Protein AF-A0A1X6X3R0-F1 (afdb_monomer_lite)

Organism: NCBI:txid47847

Structure (mmCIF, N/CA/C/O backbone):
data_AF-A0A1X6X3R0-F1
#
_entry.id   AF-A0A1X6X3R0-F1
#
loop_
_atom_site.group_PDB
_atom_site.id
_atom_site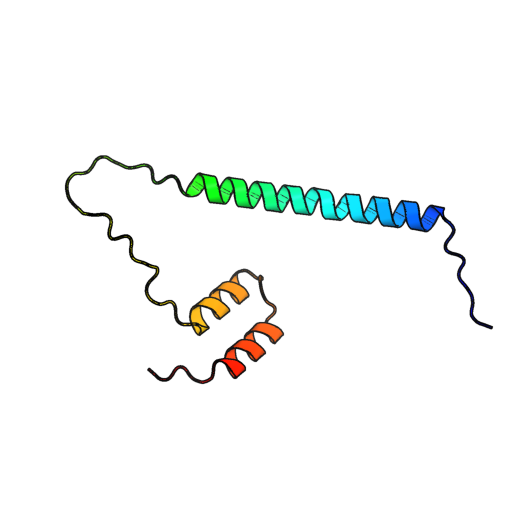.type_symbol
_atom_site.label_atom_id
_atom_site.label_alt_id
_atom_site.label_comp_id
_atom_site.label_asym_id
_atom_site.label_entity_id
_atom_site.label_seq_id
_atom_site.pdbx_PDB_ins_code
_atom_site.Cartn_x
_atom_site.Cartn_y
_atom_site.Cartn_z
_atom_site.occupancy
_atom_site.B_iso_or_equiv
_atom_site.auth_seq_id
_atom_site.auth_comp_id
_atom_site.auth_asym_id
_atom_site.auth_atom_id
_atom_site.pdbx_PDB_model_num
ATOM 1 N N . MET A 1 1 ? 2.300 -0.726 -41.757 1.00 39.19 1 MET A N 1
ATOM 2 C CA . MET A 1 1 ? 3.717 -0.441 -41.449 1.00 39.19 1 MET A CA 1
ATOM 3 C C . MET A 1 1 ? 3.758 0.174 -40.067 1.00 39.19 1 MET A C 1
ATOM 5 O O . MET A 1 1 ? 3.368 1.321 -39.907 1.00 39.19 1 MET A O 1
ATOM 9 N N . SER A 1 2 ? 4.079 -0.629 -39.054 1.00 49.62 2 SER A N 1
ATOM 10 C CA . SER A 1 2 ? 4.158 -0.157 -37.673 1.00 49.62 2 SER A CA 1
ATOM 11 C C . SER A 1 2 ? 5.315 0.827 -37.577 1.00 49.62 2 SER A C 1
ATOM 13 O O . SER A 1 2 ? 6.455 0.451 -37.845 1.00 49.62 2 SER A O 1
ATOM 15 N N . ASN A 1 3 ? 5.023 2.080 -37.226 1.00 52.62 3 ASN A N 1
ATOM 16 C CA . ASN A 1 3 ? 6.037 3.040 -36.814 1.00 52.62 3 ASN A CA 1
ATOM 17 C C . ASN A 1 3 ? 6.698 2.482 -35.553 1.00 52.62 3 ASN A C 1
ATOM 19 O O . ASN A 1 3 ? 6.253 2.736 -34.436 1.00 52.62 3 ASN A O 1
ATOM 23 N N . MET A 1 4 ? 7.738 1.673 -35.743 1.00 54.44 4 MET A N 1
ATOM 24 C CA . MET A 1 4 ? 8.693 1.330 -34.706 1.00 54.44 4 MET A CA 1
ATOM 25 C C . MET A 1 4 ? 9.372 2.640 -34.334 1.00 54.44 4 MET A C 1
ATOM 27 O O . MET A 1 4 ? 10.369 3.032 -34.936 1.00 54.44 4 MET A O 1
ATOM 31 N N . SER A 1 5 ? 8.759 3.371 -33.403 1.00 63.41 5 SER A N 1
ATOM 32 C CA . SER A 1 5 ? 9.368 4.525 -32.770 1.00 63.41 5 SER A CA 1
ATOM 33 C C . SER A 1 5 ? 10.592 3.985 -32.054 1.00 63.41 5 SER A C 1
ATOM 35 O O . SER A 1 5 ? 10.497 3.423 -30.963 1.00 63.41 5 SER A O 1
ATOM 37 N N . VAL A 1 6 ? 11.730 4.039 -32.742 1.00 65.38 6 VAL A N 1
ATOM 38 C CA . VAL A 1 6 ? 13.032 3.725 -32.179 1.00 65.38 6 VAL A CA 1
ATOM 39 C C . VAL A 1 6 ? 13.223 4.777 -31.097 1.00 65.38 6 VAL A C 1
ATOM 41 O O . VAL A 1 6 ? 13.631 5.906 -31.381 1.00 65.38 6 VAL A O 1
ATOM 44 N N . MET A 1 7 ? 12.799 4.460 -29.869 1.00 65.12 7 MET A N 1
ATOM 45 C CA . MET A 1 7 ? 13.059 5.298 -28.712 1.00 65.12 7 MET A CA 1
ATOM 46 C C . MET A 1 7 ? 14.567 5.432 -28.670 1.00 65.12 7 MET A C 1
ATOM 48 O O . MET A 1 7 ? 15.283 4.465 -28.405 1.00 65.12 7 MET A O 1
ATOM 52 N N . LYS A 1 8 ? 15.055 6.620 -29.036 1.00 77.38 8 LYS A N 1
ATOM 53 C CA . LYS A 1 8 ? 16.483 6.902 -28.996 1.00 77.38 8 LYS A CA 1
ATOM 54 C C . LYS A 1 8 ? 16.952 6.536 -27.585 1.00 77.38 8 LYS A C 1
ATOM 56 O O . LYS A 1 8 ? 16.227 6.855 -26.642 1.00 77.38 8 LYS A O 1
ATOM 61 N N . PRO A 1 9 ? 18.131 5.917 -27.407 1.00 75.44 9 PRO A N 1
ATOM 62 C CA . PRO A 1 9 ? 18.610 5.482 -26.088 1.00 75.44 9 PRO A CA 1
ATOM 63 C C . PRO A 1 9 ? 18.567 6.613 -25.047 1.00 75.44 9 PRO A C 1
ATOM 65 O O . PRO A 1 9 ? 18.323 6.388 -23.867 1.00 75.44 9 PRO A O 1
ATOM 68 N N . TRP A 1 10 ? 18.671 7.856 -25.514 1.00 80.62 10 TRP A N 1
ATOM 69 C CA . TRP A 1 10 ? 18.466 9.072 -24.735 1.00 80.62 10 TRP A CA 1
ATOM 70 C C . TRP A 1 10 ? 17.114 9.164 -23.998 1.00 80.62 10 TRP A C 1
ATOM 72 O O . TRP A 1 10 ? 17.065 9.643 -22.873 1.00 80.62 10 TRP A O 1
ATOM 82 N N . HIS A 1 11 ? 16.016 8.679 -24.584 1.00 82.88 11 HIS A N 1
ATOM 83 C CA . HIS A 1 11 ? 14.682 8.706 -23.967 1.00 82.88 11 HIS A CA 1
ATOM 84 C C . HIS A 1 11 ? 14.594 7.739 -22.788 1.00 82.88 11 HIS A C 1
ATOM 86 O O . HIS A 1 11 ? 13.948 8.048 -21.794 1.00 82.88 11 HIS A O 1
ATOM 92 N N . ILE A 1 12 ? 15.282 6.598 -22.880 1.00 84.81 12 ILE A N 1
ATOM 93 C CA . ILE A 1 12 ? 15.370 5.618 -21.794 1.00 84.81 12 ILE A CA 1
ATOM 94 C C . ILE A 1 12 ? 16.137 6.231 -20.620 1.00 84.81 12 ILE A C 1
ATOM 96 O O . ILE A 1 12 ? 15.698 6.120 -19.481 1.00 84.81 12 ILE A O 1
ATOM 100 N N . ILE A 1 13 ? 17.236 6.939 -20.900 1.00 88.75 13 ILE A N 1
ATOM 101 C CA . ILE A 1 13 ? 18.022 7.645 -19.879 1.00 88.75 13 ILE A CA 1
ATOM 102 C C . ILE A 1 13 ? 17.178 8.731 -19.198 1.00 88.75 13 ILE A C 1
ATOM 104 O O . ILE A 1 13 ? 17.178 8.817 -17.973 1.00 88.75 13 ILE A O 1
ATOM 108 N N . ILE A 1 14 ? 16.420 9.522 -19.967 1.00 90.38 14 ILE A N 1
ATOM 109 C CA . ILE A 1 14 ? 15.509 10.535 -19.411 1.00 90.38 14 ILE A CA 1
ATOM 110 C C . ILE A 1 14 ? 14.423 9.883 -18.551 1.00 90.38 14 ILE A C 1
ATOM 112 O O . ILE A 1 14 ? 14.191 10.336 -17.436 1.00 90.38 14 ILE A O 1
ATOM 116 N N . LEU A 1 15 ? 13.772 8.823 -19.037 1.00 88.62 15 LEU A N 1
ATOM 117 C CA . LEU A 1 15 ? 12.741 8.100 -18.287 1.00 88.62 15 LEU A CA 1
ATOM 118 C C . LEU A 1 15 ? 13.294 7.522 -16.986 1.00 88.62 15 LEU A C 1
ATOM 120 O O . LEU A 1 15 ? 12.641 7.629 -15.953 1.00 88.62 15 LEU A O 1
ATOM 124 N N . LEU A 1 16 ? 14.501 6.957 -17.022 1.00 89.88 16 LEU A N 1
ATOM 125 C CA . LEU A 1 16 ? 15.178 6.436 -15.840 1.00 89.88 16 LEU A CA 1
ATOM 126 C C . LEU A 1 16 ? 15.474 7.559 -14.838 1.00 89.88 16 LEU A C 1
ATOM 128 O O . LEU A 1 16 ? 15.173 7.415 -13.658 1.00 89.88 16 LEU A O 1
ATOM 132 N N . LEU A 1 17 ? 16.013 8.691 -15.302 1.00 92.56 17 LEU A N 1
ATOM 133 C CA . LEU A 1 17 ? 16.262 9.868 -14.466 1.00 92.56 17 LEU A CA 1
ATOM 134 C C . LEU A 1 17 ? 14.975 10.400 -13.835 1.00 92.56 17 LEU A C 1
ATOM 136 O O . LEU A 1 17 ? 14.971 10.723 -12.653 1.00 92.56 17 LEU A O 1
ATOM 140 N N . LEU A 1 18 ? 13.888 10.461 -14.602 1.00 91.44 18 LEU A N 1
ATOM 141 C CA . LEU A 1 18 ? 12.591 10.948 -14.140 1.00 91.44 18 LEU A CA 1
ATOM 142 C C . LEU A 1 18 ? 11.977 9.979 -13.121 1.00 91.44 18 LEU A C 1
ATOM 144 O O . LEU A 1 18 ? 11.504 10.408 -12.073 1.00 91.44 18 LEU A O 1
ATOM 148 N N . LEU A 1 19 ? 12.075 8.671 -13.372 1.00 91.50 19 LEU A N 1
ATOM 149 C CA . LEU A 1 19 ? 11.673 7.636 -12.424 1.00 91.50 19 LEU A CA 1
ATOM 150 C C . LEU A 1 19 ? 12.450 7.767 -11.110 1.00 91.50 19 LEU A C 1
ATOM 152 O O . LEU A 1 19 ? 11.839 7.805 -10.048 1.00 91.50 19 LEU A O 1
ATOM 156 N N . VAL A 1 20 ? 13.779 7.893 -11.166 1.00 93.31 20 VAL A N 1
ATOM 157 C CA . VAL A 1 20 ? 14.612 8.090 -9.970 1.00 93.31 20 VAL A CA 1
ATOM 158 C C . VAL A 1 20 ? 14.243 9.396 -9.265 1.00 93.31 20 VAL A C 1
ATOM 160 O O . VAL A 1 20 ? 14.069 9.395 -8.052 1.00 93.31 20 VAL A O 1
ATOM 163 N N . ALA A 1 21 ? 14.048 10.489 -10.004 1.00 91.31 21 ALA A N 1
ATOM 164 C CA . ALA A 1 21 ? 13.674 11.786 -9.448 1.00 91.31 21 ALA A CA 1
ATOM 165 C C . ALA A 1 21 ? 12.310 11.779 -8.741 1.00 91.31 21 ALA A C 1
ATOM 167 O O . ALA A 1 21 ? 12.106 12.599 -7.854 1.00 91.31 21 ALA A O 1
ATOM 168 N N . VAL A 1 22 ? 11.395 10.871 -9.097 1.00 91.81 22 VAL A N 1
ATOM 169 C CA . VAL A 1 22 ? 10.080 10.725 -8.447 1.00 91.81 22 VAL A CA 1
ATOM 170 C C . VAL A 1 22 ? 10.117 9.695 -7.315 1.00 91.81 22 VAL A C 1
ATOM 172 O O . VAL A 1 22 ? 9.603 9.944 -6.226 1.00 91.81 22 VAL A O 1
ATOM 175 N N . VAL A 1 23 ? 10.743 8.540 -7.539 1.00 92.06 23 VAL A N 1
ATOM 176 C CA . VAL A 1 23 ? 10.786 7.442 -6.562 1.00 92.06 23 VAL A CA 1
ATOM 177 C C . VAL A 1 23 ? 11.680 7.796 -5.374 1.00 92.06 23 VAL A C 1
ATOM 179 O O . VAL A 1 23 ? 11.321 7.510 -4.235 1.00 92.06 23 VAL A O 1
ATOM 182 N N . LEU A 1 24 ? 12.817 8.456 -5.607 1.00 92.50 24 LEU A N 1
ATOM 183 C CA . LEU A 1 24 ? 13.756 8.829 -4.550 1.00 92.50 24 LEU A CA 1
ATOM 184 C C . LEU A 1 24 ? 13.122 9.742 -3.479 1.00 92.50 24 LEU A C 1
ATOM 186 O O . LEU A 1 24 ? 13.179 9.371 -2.305 1.00 92.50 24 LEU A O 1
ATOM 190 N N . PRO A 1 25 ? 12.475 10.882 -3.809 1.00 90.19 25 PRO A N 1
ATOM 191 C CA . PRO A 1 25 ? 11.816 11.702 -2.796 1.00 90.19 25 PRO A CA 1
ATOM 192 C C . PRO A 1 25 ? 10.636 10.977 -2.148 1.00 90.19 25 PRO A C 1
ATOM 194 O O . PRO A 1 25 ? 10.432 11.145 -0.951 1.00 90.19 25 PRO A O 1
ATOM 197 N N . LEU A 1 26 ? 9.901 10.131 -2.879 1.00 89.88 26 LEU A N 1
ATOM 198 C CA . LEU A 1 26 ? 8.808 9.344 -2.307 1.00 89.88 26 LEU A CA 1
ATOM 199 C C . LEU A 1 26 ? 9.313 8.400 -1.205 1.00 89.88 26 LEU A C 1
ATOM 201 O O . LEU A 1 26 ? 8.758 8.380 -0.108 1.00 89.88 26 LEU A O 1
ATOM 205 N N . VAL A 1 27 ? 10.405 7.672 -1.460 1.00 90.88 27 VAL A N 1
ATOM 206 C CA . VAL A 1 27 ? 11.049 6.794 -0.469 1.00 90.88 27 VAL A CA 1
ATOM 207 C C . VAL A 1 27 ? 11.549 7.595 0.733 1.00 90.88 27 VAL A C 1
ATOM 209 O O . VAL A 1 27 ? 11.366 7.162 1.869 1.00 90.88 27 VAL A O 1
ATOM 212 N N . VAL A 1 28 ? 12.137 8.774 0.508 1.00 92.25 28 VAL A N 1
ATOM 213 C CA . VAL A 1 28 ? 12.584 9.662 1.593 1.00 92.25 28 VAL A CA 1
ATOM 214 C C . VAL A 1 28 ? 11.400 10.128 2.439 1.00 92.25 28 VAL A C 1
ATOM 216 O O . VAL A 1 28 ? 11.464 10.031 3.661 1.00 92.25 28 VAL A O 1
ATOM 219 N N . ILE A 1 29 ? 10.305 10.578 1.822 1.00 91.56 29 ILE A N 1
ATOM 220 C CA . ILE A 1 29 ? 9.098 11.026 2.529 1.00 91.56 29 ILE A CA 1
ATOM 221 C C . ILE A 1 29 ? 8.517 9.881 3.359 1.00 91.56 29 ILE A C 1
ATOM 223 O O . ILE A 1 29 ? 8.301 10.052 4.556 1.00 91.56 29 ILE A O 1
ATOM 227 N N . ILE A 1 30 ? 8.330 8.699 2.764 1.00 88.38 30 ILE A N 1
ATOM 228 C CA . ILE A 1 30 ? 7.826 7.514 3.471 1.00 88.38 30 ILE A CA 1
ATOM 229 C C . ILE A 1 30 ? 8.760 7.147 4.631 1.00 88.38 30 ILE A C 1
ATOM 231 O O . ILE A 1 30 ? 8.296 6.914 5.745 1.00 88.38 30 ILE A O 1
ATOM 235 N N . GLY A 1 31 ? 10.077 7.149 4.408 1.00 88.94 31 GLY A N 1
ATOM 236 C CA . GLY A 1 31 ? 11.074 6.878 5.441 1.00 88.94 31 GLY A CA 1
ATOM 237 C C . GLY A 1 31 ? 11.021 7.877 6.598 1.00 88.94 31 GLY A C 1
ATOM 238 O O . GLY A 1 31 ? 11.067 7.469 7.758 1.00 88.94 31 GLY A O 1
ATOM 239 N N . VAL A 1 32 ? 10.862 9.171 6.305 1.00 86.69 32 VAL A N 1
ATOM 240 C CA . VAL A 1 32 ? 10.720 10.235 7.311 1.00 86.69 32 VAL A CA 1
ATOM 241 C C . VAL A 1 32 ? 9.410 10.090 8.082 1.00 86.69 32 VAL A C 1
ATOM 243 O O . VAL A 1 32 ? 9.427 10.166 9.308 1.00 86.69 32 VAL A O 1
ATOM 246 N N . VAL A 1 33 ? 8.292 9.828 7.402 1.00 84.25 33 VAL A N 1
ATOM 247 C CA . VAL A 1 33 ? 6.983 9.606 8.037 1.00 84.25 33 VAL A CA 1
ATOM 248 C C . VAL A 1 33 ? 7.028 8.382 8.950 1.00 84.25 33 VAL A C 1
ATOM 250 O O . VAL A 1 33 ? 6.618 8.468 10.105 1.00 84.25 33 VAL A O 1
ATOM 253 N N . LEU A 1 34 ? 7.592 7.263 8.488 1.00 82.06 34 LEU A N 1
ATOM 254 C CA . LEU A 1 34 ? 7.755 6.051 9.293 1.00 82.06 34 LEU A CA 1
ATOM 255 C C . LEU A 1 34 ? 8.708 6.270 10.475 1.00 82.06 34 LEU A C 1
ATOM 257 O O . LEU A 1 34 ? 8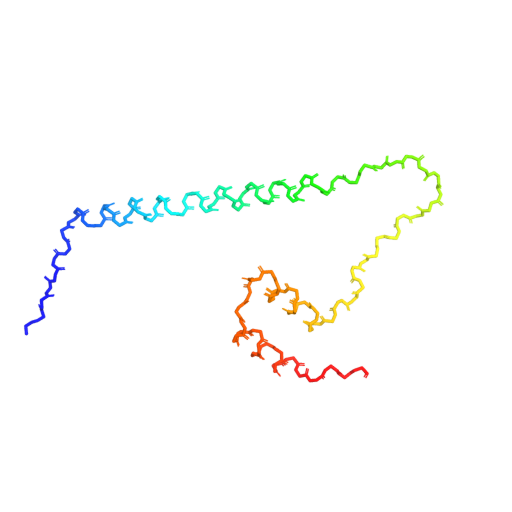.441 5.793 11.577 1.00 82.06 34 LEU A O 1
ATOM 261 N N . ALA A 1 35 ? 9.807 7.002 10.284 1.00 78.50 35 ALA A N 1
ATOM 262 C CA . ALA A 1 35 ? 10.731 7.340 11.364 1.00 78.50 35 ALA A CA 1
ATOM 263 C C . ALA A 1 35 ? 10.078 8.261 12.408 1.00 78.50 35 ALA A C 1
ATOM 265 O O . ALA A 1 35 ? 10.252 8.048 13.610 1.00 78.50 35 ALA A O 1
ATOM 266 N N . ALA A 1 36 ? 9.285 9.240 11.969 1.00 73.88 36 ALA A N 1
ATOM 267 C CA . ALA A 1 36 ? 8.522 10.124 12.843 1.00 73.88 36 ALA A CA 1
ATOM 268 C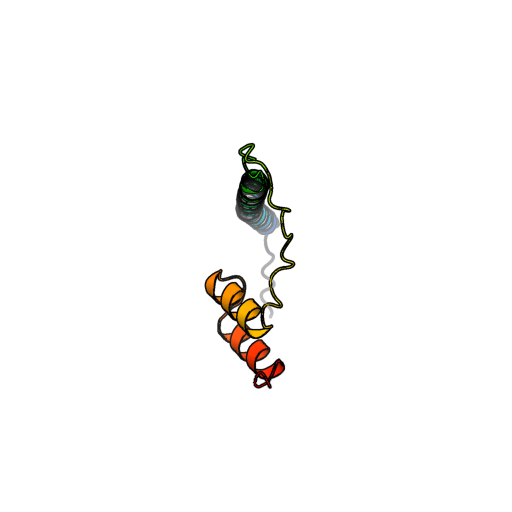 C . ALA A 1 36 ? 7.426 9.362 13.609 1.00 73.88 36 ALA A C 1
ATOM 270 O O . ALA A 1 36 ? 7.311 9.527 14.822 1.00 73.88 36 ALA A O 1
ATOM 271 N N . ALA A 1 37 ? 6.695 8.466 12.940 1.00 67.44 37 ALA A N 1
ATOM 272 C CA . ALA A 1 37 ? 5.682 7.607 13.555 1.00 67.44 37 ALA A CA 1
ATOM 273 C C . ALA A 1 37 ? 6.281 6.607 14.563 1.00 67.44 37 ALA A C 1
ATOM 275 O O . ALA A 1 37 ? 5.697 6.329 15.609 1.00 67.44 37 ALA A O 1
ATOM 276 N N . LYS A 1 38 ? 7.489 6.092 14.301 1.00 60.19 38 LYS A N 1
ATOM 277 C CA . LYS A 1 38 ? 8.219 5.271 15.280 1.00 60.19 38 LYS A CA 1
ATOM 278 C C . LYS A 1 38 ? 8.670 6.098 16.483 1.00 60.19 38 LYS A C 1
ATOM 280 O O . LYS A 1 38 ? 8.641 5.597 17.603 1.00 60.19 38 LYS A O 1
ATOM 285 N N . LYS A 1 39 ? 9.055 7.363 16.287 1.00 51.34 39 LYS A N 1
ATOM 286 C CA . LYS A 1 39 ? 9.514 8.230 17.381 1.00 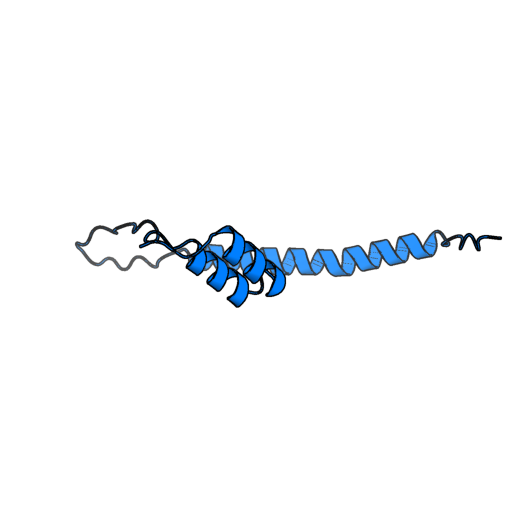51.34 39 LYS A CA 1
ATOM 287 C C . LYS A 1 39 ? 8.378 8.692 18.301 1.00 51.34 39 LYS A C 1
ATOM 289 O O . LYS A 1 39 ? 8.615 8.853 19.497 1.00 51.34 39 LYS A O 1
ATOM 294 N N . SER A 1 40 ? 7.150 8.825 17.796 1.00 50.22 40 SER A N 1
ATOM 295 C CA . SER A 1 40 ? 5.966 9.125 18.618 1.00 50.22 40 SER A CA 1
ATOM 296 C C . SER A 1 40 ? 5.462 7.937 19.451 1.00 50.22 40 SER A C 1
ATOM 298 O O . SER A 1 40 ? 4.623 8.127 20.324 1.00 50.22 40 SER A O 1
ATOM 300 N N . SER A 1 41 ? 6.014 6.733 19.259 1.00 48.56 41 SER A N 1
ATOM 301 C CA . SER A 1 41 ? 5.721 5.546 20.081 1.00 48.56 41 SER A CA 1
ATOM 302 C C . SER A 1 41 ? 6.595 5.437 21.339 1.00 48.56 41 SER A C 1
ATOM 304 O O . SER A 1 41 ? 6.695 4.363 21.925 1.00 48.56 41 SER A O 1
ATOM 306 N N . THR A 1 42 ? 7.235 6.528 21.770 1.00 44.09 42 THR A N 1
ATOM 307 C CA . THR A 1 42 ? 7.858 6.589 23.098 1.00 44.09 42 THR A CA 1
ATOM 308 C C . THR A 1 42 ? 6.839 7.228 24.039 1.00 44.09 42 THR A C 1
ATOM 310 O O . THR A 1 42 ? 6.765 8.458 24.079 1.00 44.09 42 THR A O 1
ATOM 313 N N . PRO A 1 43 ? 6.005 6.456 24.763 1.00 46.25 43 PRO A N 1
ATOM 314 C CA . PRO A 1 43 ? 5.212 7.042 25.826 1.00 46.25 43 PRO A CA 1
ATOM 315 C C . PRO A 1 43 ? 6.208 7.627 26.822 1.00 46.25 43 PRO A C 1
ATOM 317 O O 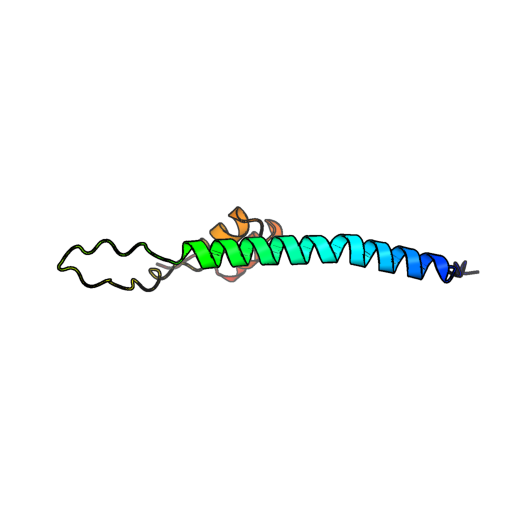. PRO A 1 43 ? 7.056 6.916 27.362 1.00 46.25 43 PRO A O 1
ATOM 320 N N . ALA A 1 44 ? 6.153 8.940 27.024 1.00 48.38 44 ALA A N 1
ATOM 321 C CA . ALA A 1 44 ? 6.783 9.563 28.170 1.00 48.38 44 ALA A CA 1
ATOM 322 C C . ALA A 1 44 ? 6.105 8.961 29.407 1.00 48.38 44 ALA A C 1
ATOM 324 O O . ALA A 1 44 ? 5.007 9.361 29.787 1.00 48.38 44 ALA A O 1
ATOM 325 N N . VAL A 1 45 ? 6.717 7.916 29.964 1.00 47.91 45 VAL A N 1
ATOM 326 C CA . VAL A 1 45 ? 6.265 7.255 31.182 1.00 47.91 45 VAL A CA 1
ATOM 327 C C . VAL A 1 45 ? 6.436 8.262 32.313 1.00 47.91 45 VAL A C 1
ATOM 329 O O . VAL A 1 45 ? 7.522 8.432 32.861 1.00 47.91 45 VAL A O 1
ATOM 332 N N . ALA A 1 46 ? 5.356 8.971 32.629 1.00 48.59 46 ALA A N 1
ATOM 333 C CA . ALA A 1 46 ? 5.214 9.642 33.906 1.00 48.59 46 ALA A CA 1
ATOM 334 C C . ALA A 1 46 ? 5.236 8.561 35.004 1.00 48.59 46 ALA A C 1
ATOM 336 O O . ALA A 1 46 ? 4.515 7.566 34.882 1.00 48.59 46 ALA A O 1
ATOM 337 N N . PRO A 1 47 ? 6.044 8.701 36.068 1.00 54.06 47 PRO A N 1
ATOM 338 C CA . PRO A 1 47 ? 6.041 7.749 37.163 1.00 54.06 47 PRO A CA 1
ATOM 339 C C . PRO A 1 47 ? 4.820 8.043 38.039 1.00 54.06 47 PRO A C 1
ATOM 341 O O . PRO A 1 47 ? 4.900 8.791 39.009 1.00 54.06 47 PRO A O 1
ATOM 344 N N . MET A 1 48 ? 3.666 7.486 37.680 1.00 44.22 48 MET A N 1
ATOM 345 C CA . MET A 1 48 ? 2.521 7.415 38.579 1.00 44.22 48 MET A CA 1
ATOM 346 C C . MET A 1 48 ? 2.210 5.955 38.874 1.00 44.22 48 MET A C 1
ATOM 348 O O . MET A 1 48 ? 1.859 5.156 38.011 1.00 44.22 48 MET A O 1
ATOM 352 N N . SER A 1 49 ? 2.439 5.639 40.139 1.00 48.69 49 SER A N 1
ATOM 353 C CA . SER A 1 49 ? 2.110 4.427 40.859 1.00 48.69 49 SER A CA 1
ATOM 354 C C . SER A 1 49 ? 0.787 3.793 40.422 1.00 48.69 49 SER A C 1
ATOM 356 O O . SER A 1 49 ? -0.250 4.447 40.410 1.00 48.69 49 SER A O 1
ATOM 358 N N . GLY A 1 50 ? 0.819 2.481 40.188 1.00 49.88 50 GLY A N 1
ATOM 359 C CA . GLY A 1 50 ? -0.338 1.618 40.414 1.00 49.88 50 GLY A CA 1
ATOM 360 C C . GLY A 1 50 ? -1.476 1.715 39.404 1.00 49.88 50 GLY A C 1
ATOM 361 O O . GLY A 1 50 ? -2.604 1.989 39.785 1.00 49.88 50 GLY A O 1
ATOM 362 N N . THR A 1 51 ? -1.240 1.375 38.143 1.00 48.94 51 THR A N 1
ATOM 363 C CA . THR A 1 51 ? -2.246 0.684 37.320 1.00 48.94 51 THR A CA 1
ATOM 364 C C . THR A 1 51 ? -1.476 -0.103 36.272 1.00 48.94 51 THR A C 1
ATOM 366 O O . THR A 1 51 ? -0.621 0.461 35.592 1.00 48.94 51 THR A O 1
ATOM 369 N N . GLN A 1 52 ? -1.694 -1.416 36.184 1.00 50.06 52 GLN A N 1
ATOM 370 C CA . GLN A 1 52 ? -1.105 -2.206 35.106 1.00 50.06 52 GLN A CA 1
ATOM 371 C C . GLN A 1 52 ? -1.411 -1.526 33.766 1.00 50.06 52 GLN A C 1
ATOM 373 O O . GLN A 1 52 ? -2.564 -1.138 33.551 1.00 50.06 52 GLN A O 1
ATOM 378 N N . PRO A 1 53 ? -0.443 -1.404 32.843 1.00 46.03 53 PRO A N 1
ATOM 379 C CA . PRO A 1 53 ? -0.797 -1.146 31.468 1.00 46.03 53 PRO A CA 1
ATOM 380 C C . PRO A 1 53 ? -1.544 -2.395 31.005 1.00 46.03 53 PRO A C 1
ATOM 382 O O . PRO A 1 53 ? -0.944 -3.421 30.691 1.00 46.03 53 PRO A O 1
ATOM 385 N N . SER A 1 54 ? -2.874 -2.321 31.013 1.00 43.38 54 SER A N 1
ATOM 386 C CA . SER A 1 54 ? -3.678 -3.091 30.083 1.00 43.38 54 SER A CA 1
ATOM 387 C C . SER A 1 54 ? -3.117 -2.740 28.716 1.00 43.38 54 SER A C 1
ATOM 389 O O . SER A 1 54 ? -3.424 -1.689 28.156 1.00 43.38 54 SER A O 1
ATOM 391 N N . TRP A 1 55 ? -2.236 -3.594 28.205 1.00 44.06 55 TRP A N 1
ATOM 392 C CA . TRP A 1 55 ? -2.015 -3.703 26.781 1.00 44.06 55 TRP A CA 1
ATOM 393 C C . TRP A 1 55 ? -3.339 -4.219 26.236 1.00 44.06 55 TRP A C 1
ATOM 395 O O . TRP A 1 55 ? -3.537 -5.422 26.077 1.00 44.06 55 TRP A O 1
ATOM 405 N N . SER A 1 56 ? -4.301 -3.313 26.073 1.00 47.19 56 SER A N 1
ATOM 406 C CA . SER A 1 56 ? -5.504 -3.575 25.317 1.00 47.19 56 SER A CA 1
ATOM 407 C C . SER A 1 56 ? -4.983 -3.923 23.934 1.00 47.19 56 SER A C 1
ATOM 409 O O . SER A 1 56 ? -4.603 -3.046 23.158 1.00 47.19 56 SER A O 1
ATOM 411 N N . ALA A 1 57 ? -4.894 -5.224 23.646 1.00 46.03 57 ALA A N 1
ATOM 412 C CA . ALA A 1 57 ? -4.993 -5.700 22.282 1.00 46.03 57 ALA A CA 1
ATOM 413 C C . ALA A 1 57 ? -6.104 -4.856 21.643 1.00 46.03 57 ALA A C 1
ATOM 415 O O . ALA A 1 57 ? -7.153 -4.727 22.286 1.00 46.03 57 ALA A O 1
ATOM 416 N N . PRO A 1 58 ? -5.849 -4.168 20.514 1.00 47.56 58 PRO A N 1
ATOM 417 C CA . PRO A 1 58 ? -6.830 -3.259 19.941 1.00 47.56 58 PRO A CA 1
ATOM 418 C C . PRO A 1 58 ? -8.140 -4.030 19.862 1.00 47.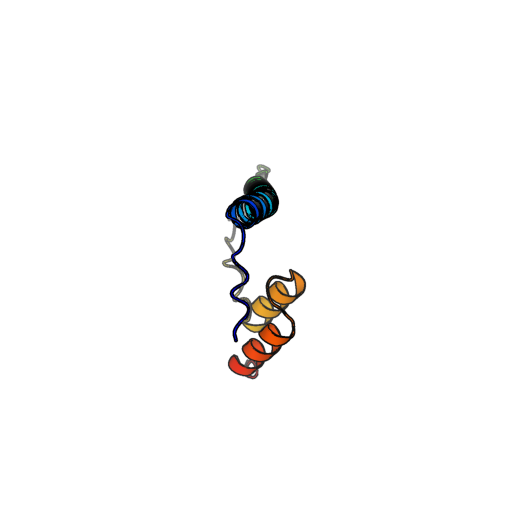56 58 PRO A C 1
ATOM 420 O O . PRO A 1 58 ? -8.178 -5.095 19.244 1.00 47.56 58 PRO A O 1
ATOM 423 N N . ALA A 1 59 ? -9.121 -3.558 20.639 1.00 50.03 59 ALA A N 1
ATOM 424 C CA . ALA A 1 59 ? -10.417 -4.192 20.811 1.00 50.03 59 ALA A CA 1
ATOM 425 C C . ALA A 1 59 ? -10.891 -4.603 19.430 1.00 50.03 59 ALA A C 1
ATOM 427 O O . ALA A 1 59 ? -10.933 -3.721 18.584 1.00 50.03 59 ALA A O 1
ATOM 428 N N . GLU A 1 60 ? -11.105 -5.907 19.225 1.00 53.25 60 GLU A N 1
ATOM 429 C CA . GLU A 1 60 ? -11.437 -6.574 17.961 1.00 53.25 60 GLU A CA 1
ATOM 430 C C . GLU A 1 60 ? -12.043 -5.614 16.935 1.00 53.25 60 GLU A C 1
ATOM 432 O O . GLU A 1 60 ? -13.266 -5.489 16.840 1.00 53.25 60 GLU A O 1
ATOM 437 N N . SER A 1 61 ? -11.189 -4.868 16.226 1.00 60.12 61 SER A N 1
ATOM 438 C CA . SER A 1 61 ? -11.687 -3.811 15.364 1.00 60.12 61 SER A CA 1
ATOM 439 C C . SER A 1 61 ? -12.415 -4.527 14.253 1.00 60.12 61 SER A C 1
ATOM 441 O O . SER A 1 61 ? -11.861 -5.440 13.625 1.00 60.12 61 SER A O 1
ATOM 443 N N . SER A 1 62 ? -13.697 -4.199 14.090 1.00 74.62 62 SER A N 1
ATOM 444 C CA . SER A 1 62 ? -14.524 -4.931 13.144 1.00 74.62 62 SER A CA 1
ATOM 445 C C . SER A 1 62 ? -13.842 -4.832 11.777 1.00 74.62 62 SER A C 1
ATOM 447 O O . SER A 1 62 ? -13.266 -3.788 11.444 1.00 74.62 62 SER A O 1
ATOM 449 N N . PRO A 1 63 ? -13.834 -5.899 10.964 1.00 80.38 63 PRO A N 1
ATOM 450 C CA . PRO A 1 63 ? -13.208 -5.835 9.648 1.00 80.38 63 PRO A CA 1
ATOM 451 C C . PRO A 1 63 ? -13.690 -4.634 8.813 1.00 80.38 63 PRO A C 1
ATOM 453 O O . PRO A 1 63 ? -12.916 -4.067 8.046 1.00 80.38 63 PRO A O 1
ATOM 456 N N . HIS A 1 64 ? -14.933 -4.189 9.032 1.00 84.50 64 HIS A N 1
ATOM 457 C CA . HIS A 1 64 ? -15.502 -2.967 8.458 1.00 84.50 64 HIS A CA 1
ATOM 458 C C . HIS A 1 64 ? -14.808 -1.687 8.940 1.00 84.50 64 HIS A C 1
ATOM 460 O O . HIS A 1 64 ? -14.474 -0.831 8.126 1.00 84.50 64 HIS A O 1
ATOM 466 N N . GLU A 1 65 ? -14.516 -1.571 10.234 1.00 82.50 65 GLU A N 1
ATOM 467 C CA . GLU A 1 65 ? -13.807 -0.426 10.818 1.00 82.50 65 GLU A CA 1
ATOM 468 C C . GLU A 1 65 ? -12.368 -0.307 10.287 1.00 82.50 65 GLU A C 1
ATOM 470 O O . GLU A 1 65 ? -11.865 0.792 10.042 1.00 82.50 65 GLU A O 1
ATOM 475 N N . ILE A 1 66 ? -11.713 -1.444 10.025 1.00 86.25 66 ILE A N 1
ATOM 476 C CA . ILE A 1 66 ? -10.392 -1.469 9.383 1.00 86.25 66 ILE A CA 1
ATOM 477 C C . ILE A 1 66 ? -10.477 -0.919 7.954 1.00 86.25 66 ILE A C 1
ATOM 479 O O . ILE A 1 66 ? -9.605 -0.145 7.555 1.00 86.25 66 ILE A O 1
ATOM 483 N N . LEU A 1 67 ? -11.504 -1.289 7.185 1.00 88.56 67 LEU A N 1
ATOM 484 C CA . LEU A 1 67 ? -11.701 -0.763 5.832 1.00 88.56 67 LEU A CA 1
ATOM 485 C C . LEU A 1 67 ? -11.990 0.740 5.839 1.00 88.56 67 LEU A C 1
ATOM 487 O O . LEU A 1 67 ? -11.405 1.471 5.043 1.00 88.56 67 LEU A O 1
ATOM 491 N N . ASP A 1 68 ? -12.833 1.212 6.755 1.00 89.19 68 ASP A N 1
ATOM 492 C CA . ASP A 1 68 ? -13.189 2.633 6.865 1.00 89.19 68 ASP A CA 1
ATOM 493 C C . ASP A 1 68 ? -11.979 3.489 7.210 1.00 89.19 68 ASP A C 1
ATOM 495 O O . ASP A 1 68 ? -11.751 4.537 6.602 1.00 89.19 68 ASP A O 1
ATOM 499 N N . ARG A 1 69 ? -11.135 2.994 8.118 1.00 86.06 69 ARG A N 1
ATOM 500 C CA . ARG A 1 69 ? -9.866 3.641 8.438 1.00 86.06 69 ARG A CA 1
ATOM 501 C C . ARG A 1 69 ? -8.958 3.748 7.215 1.00 86.06 69 ARG A C 1
ATOM 503 O O . ARG A 1 69 ? -8.359 4.799 7.008 1.00 86.06 69 ARG A O 1
ATOM 510 N N . ARG A 1 70 ? -8.862 2.683 6.415 1.00 84.75 70 ARG A N 1
ATOM 511 C CA . ARG A 1 70 ? -8.016 2.643 5.211 1.00 84.75 70 ARG A CA 1
ATOM 512 C C . ARG A 1 70 ? -8.529 3.559 4.102 1.00 84.75 70 ARG A C 1
ATOM 514 O O . ARG A 1 70 ? -7.720 4.176 3.411 1.00 84.75 70 ARG A O 1
ATOM 521 N N . LEU A 1 71 ? -9.849 3.683 3.951 1.00 90.69 71 LEU A N 1
ATOM 522 C CA . LEU A 1 71 ? -10.461 4.645 3.031 1.00 90.69 71 LEU A CA 1
ATOM 523 C C . LEU A 1 71 ? -10.185 6.084 3.489 1.00 90.69 71 LEU A C 1
ATOM 525 O O . LEU A 1 71 ? -9.749 6.912 2.694 1.00 90.69 71 LEU A O 1
ATOM 529 N N . ALA A 1 72 ? -10.364 6.372 4.782 1.00 84.62 72 ALA A N 1
ATOM 530 C CA . ALA A 1 72 ? -10.124 7.697 5.354 1.00 84.62 72 ALA A CA 1
ATOM 531 C C . ALA A 1 72 ? -8.648 8.129 5.288 1.00 84.62 72 ALA A C 1
ATOM 533 O O . ALA A 1 72 ? -8.359 9.316 5.150 1.00 84.62 72 ALA A O 1
ATOM 534 N N . SER A 1 73 ? -7.706 7.183 5.358 1.00 86.19 73 SER A N 1
ATOM 535 C CA . SER A 1 73 ? -6.278 7.453 5.158 1.00 86.19 73 SER A CA 1
ATOM 536 C C . SER A 1 73 ? -5.858 7.505 3.685 1.00 86.19 73 SER A C 1
ATOM 538 O O . SER A 1 73 ? -4.689 7.769 3.412 1.00 86.19 73 SER A O 1
ATOM 540 N N . GLY A 1 74 ? -6.772 7.241 2.743 1.00 88.31 74 GLY A N 1
ATOM 541 C CA . GLY A 1 74 ? -6.480 7.183 1.308 1.00 88.31 74 GLY A CA 1
ATOM 542 C C . GLY A 1 74 ? -5.579 6.013 0.905 1.00 88.31 74 GLY A C 1
ATOM 543 O O . GLY A 1 74 ? -4.931 6.068 -0.136 1.00 88.31 74 GLY A O 1
ATOM 544 N N . GLU A 1 75 ? -5.505 4.972 1.739 1.00 87.31 75 GLU A N 1
ATOM 545 C CA . GLU A 1 75 ? -4.694 3.773 1.489 1.00 87.31 75 GLU A CA 1
ATOM 546 C C . GLU A 1 75 ? -5.373 2.844 0.470 1.00 87.31 75 GLU A C 1
ATOM 548 O O . GLU A 1 75 ? -4.695 2.119 -0.253 1.00 87.31 75 GLU A O 1
ATOM 553 N N . ILE A 1 76 ? -6.709 2.901 0.399 1.00 87.56 76 ILE A N 1
ATOM 554 C CA . ILE A 1 76 ? -7.542 2.217 -0.597 1.00 87.56 76 ILE A CA 1
ATOM 555 C C . ILE A 1 76 ? -8.483 3.213 -1.277 1.00 87.56 76 ILE A C 1
ATOM 557 O O . ILE A 1 76 ? -8.923 4.190 -0.667 1.00 87.56 76 ILE A O 1
ATOM 561 N N . ALA A 1 77 ? -8.812 2.951 -2.542 1.00 89.62 77 ALA A N 1
ATOM 562 C CA . ALA A 1 77 ? -9.799 3.736 -3.278 1.00 89.62 77 ALA A CA 1
ATOM 563 C C . ALA A 1 77 ? -11.233 3.355 -2.875 1.00 89.62 77 ALA A C 1
ATOM 565 O O . ALA A 1 77 ? -11.495 2.230 -2.449 1.00 89.62 77 ALA A O 1
ATOM 566 N N . GLU A 1 78 ? -12.185 4.264 -3.085 1.00 90.19 78 GLU A N 1
ATOM 567 C CA . GLU A 1 78 ? -13.609 4.047 -2.779 1.00 90.19 78 GLU A CA 1
ATOM 568 C C . GLU A 1 78 ? -14.185 2.802 -3.485 1.00 90.19 78 GLU A C 1
ATOM 570 O O . GLU A 1 78 ? -14.917 2.012 -2.891 1.00 90.19 78 GLU A O 1
ATOM 575 N N . GLU A 1 79 ? -13.764 2.558 -4.728 1.00 89.75 79 GLU A N 1
ATOM 576 C CA . GLU A 1 79 ? -14.150 1.376 -5.507 1.00 89.75 79 GLU A CA 1
ATOM 577 C C . GLU A 1 79 ? -13.641 0.062 -4.882 1.00 89.75 79 GLU A C 1
ATOM 579 O O . GLU A 1 79 ? -14.326 -0.960 -4.914 1.00 89.75 79 GLU A O 1
ATOM 584 N N . GLU A 1 80 ? -12.442 0.083 -4.296 1.00 88.50 80 GLU A N 1
ATOM 585 C CA . GLU A 1 80 ? -11.828 -1.070 -3.630 1.00 88.50 80 GLU A CA 1
ATOM 586 C C . GLU A 1 80 ? -12.449 -1.312 -2.251 1.00 88.50 80 GLU A C 1
ATOM 588 O O . GLU A 1 80 ? -12.760 -2.451 -1.902 1.00 88.50 80 GLU A O 1
ATOM 593 N N . HIS A 1 81 ? -12.730 -0.238 -1.509 1.00 92.38 81 HIS A N 1
ATOM 594 C CA . HIS A 1 81 ? -13.471 -0.293 -0.250 1.00 92.38 81 HIS A CA 1
ATOM 595 C C . HIS A 1 81 ? -14.840 -0.952 -0.427 1.00 92.38 81 HIS A C 1
ATOM 597 O O . HIS A 1 81 ? -15.167 -1.886 0.308 1.00 92.38 81 HIS A O 1
ATOM 603 N N . ARG A 1 82 ? -15.597 -0.543 -1.454 1.00 89.19 82 ARG A N 1
ATOM 604 C CA . ARG A 1 82 ? -16.914 -1.115 -1.759 1.00 89.19 82 ARG A CA 1
ATOM 605 C C . ARG A 1 82 ? -16.843 -2.622 -2.011 1.00 89.19 82 ARG A C 1
ATOM 607 O O . ARG A 1 82 ? -17.604 -3.373 -1.407 1.00 89.19 82 ARG A O 1
ATOM 614 N N . ARG A 1 83 ? -15.895 -3.075 -2.838 1.00 89.50 83 ARG A N 1
ATOM 615 C CA . ARG A 1 83 ? -15.701 -4.507 -3.139 1.00 89.50 83 ARG A CA 1
ATOM 616 C C . ARG A 1 83 ? -15.361 -5.319 -1.893 1.00 89.50 83 ARG A C 1
ATOM 618 O O . ARG A 1 83 ? -15.893 -6.409 -1.703 1.00 89.50 83 ARG A O 1
ATOM 625 N N . LEU A 1 84 ? -14.478 -4.796 -1.042 1.00 89.75 84 LEU A N 1
ATOM 626 C CA . LEU A 1 84 ? -14.071 -5.472 0.190 1.00 89.75 84 LEU A CA 1
ATOM 627 C C . LEU A 1 84 ? -15.224 -5.536 1.197 1.00 89.75 84 LEU A C 1
ATOM 629 O O . LEU A 1 84 ? -15.426 -6.572 1.826 1.00 89.75 84 LEU A O 1
ATOM 633 N N . ARG A 1 85 ? -16.023 -4.469 1.298 1.00 88.12 85 ARG A N 1
ATOM 634 C CA . ARG A 1 85 ? -17.214 -4.411 2.152 1.00 88.12 85 ARG A CA 1
ATOM 635 C C . ARG A 1 85 ? -18.298 -5.394 1.701 1.00 88.12 85 ARG A C 1
ATOM 637 O O . ARG A 1 85 ? -18.907 -6.049 2.541 1.00 88.12 85 ARG A O 1
ATOM 644 N N . GLU A 1 86 ? -18.501 -5.547 0.394 1.00 90.25 86 GLU A N 1
ATOM 645 C CA . GLU A 1 86 ? -19.398 -6.564 -0.173 1.00 90.25 86 GLU A CA 1
ATOM 646 C C . GLU A 1 86 ? -18.903 -7.989 0.113 1.00 90.25 86 GLU A C 1
ATOM 648 O O . GLU A 1 86 ? -19.689 -8.839 0.528 1.00 90.25 86 GLU A O 1
ATOM 653 N N . ALA A 1 87 ? -17.599 -8.241 -0.043 1.00 87.56 87 ALA A N 1
ATOM 654 C CA . ALA A 1 87 ? -16.993 -9.546 0.230 1.00 87.56 87 ALA A CA 1
ATOM 655 C C . ALA A 1 87 ? -17.060 -9.945 1.715 1.00 87.56 87 ALA A C 1
ATOM 657 O O . ALA A 1 87 ? -17.180 -11.127 2.033 1.00 87.56 87 ALA A O 1
ATOM 658 N N . LEU A 1 88 ? -17.001 -8.965 2.618 1.00 84.88 88 LEU A N 1
ATOM 659 C CA . LEU A 1 88 ? -17.133 -9.164 4.061 1.00 84.88 88 LEU A CA 1
ATOM 660 C C . LEU A 1 88 ? -18.571 -9.453 4.509 1.00 84.88 88 LEU A C 1
ATOM 662 O O . LEU A 1 88 ? -18.770 -10.038 5.573 1.00 84.88 88 LEU A O 1
ATOM 666 N N . GLY A 1 89 ? -19.564 -9.101 3.689 1.00 79.00 89 GLY A N 1
ATOM 667 C CA . GLY A 1 89 ? -20.976 -9.296 3.997 1.00 79.00 89 GLY A CA 1
ATOM 668 C C . GLY A 1 89 ? -21.484 -8.417 5.153 1.00 79.00 89 GLY A C 1
ATOM 669 O O . GLY A 1 89 ? -20.727 -7.656 5.766 1.00 79.00 89 GLY A O 1
ATOM 670 N N . PRO A 1 90 ? -22.794 -8.483 5.456 1.00 68.38 90 PRO A N 1
ATOM 671 C CA . PRO A 1 90 ? -23.362 -7.774 6.596 1.00 68.38 90 PRO A CA 1
ATOM 672 C C . PRO A 1 90 ? -22.786 -8.347 7.894 1.00 68.38 90 PRO A C 1
ATOM 674 O O . PRO A 1 90 ? -22.839 -9.560 8.111 1.00 68.38 90 PRO A O 1
ATOM 677 N N . ASP A 1 91 ? -22.245 -7.468 8.739 1.00 64.06 91 ASP A N 1
ATOM 678 C CA . ASP A 1 91 ? -21.714 -7.809 10.060 1.00 64.06 91 ASP A CA 1
ATOM 679 C C . ASP A 1 91 ? -22.839 -8.436 10.897 1.00 64.06 91 ASP A C 1
ATOM 681 O O . ASP A 1 91 ? -23.762 -7.752 11.340 1.00 64.06 91 ASP A O 1
ATOM 685 N N . ARG A 1 92 ? -22.839 -9.768 11.024 1.00 56.62 92 ARG A N 1
ATOM 686 C CA . ARG A 1 92 ? -23.814 -10.490 11.848 1.00 56.62 92 ARG A CA 1
ATOM 687 C C . ARG A 1 92 ? -23.312 -10.491 13.290 1.00 56.62 92 ARG A C 1
ATOM 689 O O . ARG A 1 92 ? -22.730 -11.482 13.730 1.00 56.62 92 ARG A O 1
ATOM 696 N N . ARG A 1 93 ? -23.527 -9.384 13.997 1.00 52.59 93 ARG A N 1
ATOM 697 C CA . ARG A 1 93 ? -23.554 -9.352 15.465 1.00 52.59 93 ARG A CA 1
ATOM 698 C C . ARG A 1 93 ? -24.990 -9.247 15.959 1.00 52.59 93 ARG A C 1
ATOM 700 O O . ARG A 1 93 ? -25.778 -8.518 15.318 1.00 52.59 93 ARG A O 1
#

Foldseek 3Di:
DDPPVPCPVVNVVVVVVVCCVVVVVVVVVVVVVVVVVVVVPPPPDDPDDDDPPPPPPPDPQDPLNVLVVCVVVVVDDPVVSVVVDVVSPDPDD

Secondary structure (DSSP, 8-state):
--------HHHHHHHHHHHHHHHHHHHHHHHHHHHHHHHTT--------S------------HHHHHHHHHHTTSS-HHHHHHHHHHH-S---

Sequence (93 aa):
MSNMSVMKPWHIIILLLLLVAVVLPLVVIIGVVLAAAKKSSTPAVAPMSGTQPSWSAPAESSPHEILDRRLASGEIAEEEHRRLREALGPDRR

Radius of gyration: 23.53 Å; chains: 1; bounding box: 42×22×82 Å

pLDDT: mean 73.56, std 18.0, range [39.19, 93.31]